Protein AF-A0A0B1TXQ1-F1 (afdb_monomer)

Radius of gyration: 29.49 Å; Cα contacts (8 Å, |Δi|>4): 105; chains: 1; bounding box: 62×33×75 Å

Solvent-accessible surface area (backbone atoms only — not comparable to full-atom values): 8500 Å² total; per-residue (Å²): 140,81,56,66,61,40,42,75,53,69,43,50,69,70,57,51,52,54,26,51,53,45,21,54,77,67,74,45,66,65,85,41,42,62,62,22,49,56,37,51,32,51,24,54,76,67,71,61,45,50,45,96,87,68,43,71,50,91,54,59,33,62,50,53,47,54,40,32,34,73,66,25,49,45,75,82,52,95,87,68,71,52,73,67,59,46,50,52,50,50,52,51,50,51,52,50,48,53,52,51,51,52,51,49,52,52,48,52,53,49,50,55,52,59,76,66,47,49,77,67,55,48,52,57,69,51,60,82,65,89,76,76,66,62,67,63,53,47,52,48,54,52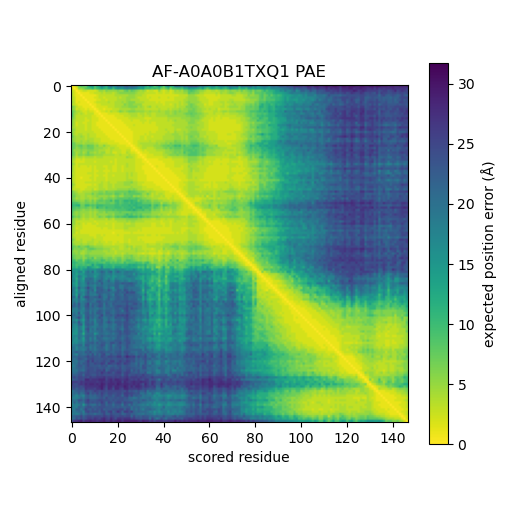,50,66,74,73,109

pLDDT: mean 81.57, std 9.88, range [52.72, 93.0]

Secondary structure (DSSP, 8-state):
---HHHHHTT--HHHHHHHHHHHHHTT---TTHHHHHHHHHHHHHTT--B-TTSSBPS-HHHHHHHHHHHHS--PPPTT---HHHHHHHHHHHHHHHHHHHHHHHHHHHHHHHHHT--HHHHHHHTTT--SS-HHHHHHHHHHHTT-

Foldseek 3Di:
DDLVLLVVLVADPVLVVLLVVLCVVVVADLPCLVVQSVQLSVCRVVQNCADPVRHRDPRSNVVSSVQCSVHSDHDRDDPDQDPVNVVVVVVVVVVVVVVVVVVVVLVVVLVVVVVPDDPVRLVVQCVPVPDDDSSVSSSVSVVVVVD

Structure (mmCIF, N/CA/C/O backbone):
data_AF-A0A0B1TXQ1-F1
#
_entry.id   AF-A0A0B1TXQ1-F1
#
loop_
_atom_site.group_PDB
_atom_site.id
_atom_site.type_symbol
_atom_site.label_atom_id
_atom_site.label_alt_id
_atom_site.label_comp_id
_atom_site.label_asym_id
_atom_site.label_entity_id
_atom_site.label_seq_id
_atom_site.pdbx_PDB_ins_code
_atom_site.Cartn_x
_atom_site.Cartn_y
_atom_site.Cartn_z
_atom_site.occupancy
_atom_site.B_iso_or_equiv
_atom_site.auth_seq_id
_atom_site.auth_comp_id
_atom_site.auth_asym_id
_atom_site.auth_atom_id
_atom_site.pdbx_PDB_model_num
ATOM 1 N N . MET A 1 1 ? -15.486 5.560 1.283 1.00 52.72 1 MET A N 1
ATOM 2 C CA . MET A 1 1 ? -14.734 4.523 2.015 1.00 52.72 1 MET A CA 1
ATOM 3 C C . MET A 1 1 ? -15.762 3.724 2.780 1.00 52.72 1 MET A C 1
ATOM 5 O O . MET A 1 1 ? -16.531 4.322 3.521 1.00 52.72 1 MET A O 1
ATOM 9 N N . THR A 1 2 ? -15.870 2.432 2.504 1.00 72.31 2 THR A N 1
ATOM 10 C CA . THR A 1 2 ? -16.869 1.560 3.129 1.00 72.31 2 THR A CA 1
ATOM 11 C C . THR A 1 2 ? -16.115 0.336 3.617 1.00 72.31 2 THR A C 1
ATOM 13 O O . THR A 1 2 ? -15.307 -0.188 2.857 1.00 72.31 2 THR A O 1
ATOM 16 N N . TRP A 1 3 ? -16.353 -0.083 4.859 1.00 87.19 3 TRP A N 1
ATOM 17 C CA . TRP A 1 3 ? -15.750 -1.275 5.461 1.00 87.19 3 TRP A CA 1
ATOM 18 C C . TRP A 1 3 ? -16.746 -2.445 5.395 1.00 87.19 3 TRP A C 1
ATOM 20 O O . TRP A 1 3 ? -17.522 -2.645 6.334 1.00 87.19 3 TRP A O 1
ATOM 30 N N . PRO A 1 4 ? -16.852 -3.159 4.256 1.00 88.00 4 PRO A N 1
ATOM 31 C CA . PRO A 1 4 ? -17.885 -4.169 4.058 1.00 88.00 4 PRO A CA 1
ATOM 32 C C . PRO A 1 4 ? -17.765 -5.352 5.020 1.00 88.00 4 PRO A C 1
ATOM 34 O O . PRO A 1 4 ? -18.799 -5.883 5.424 1.00 88.00 4 PRO A O 1
ATOM 37 N N . HIS A 1 5 ? -16.562 -5.785 5.405 1.00 88.50 5 HIS A N 1
ATOM 38 C CA . HIS A 1 5 ? -16.410 -6.912 6.328 1.00 88.50 5 HIS A CA 1
ATOM 39 C C . HIS A 1 5 ? -16.802 -6.518 7.753 1.00 88.50 5 HIS A C 1
ATOM 41 O O . HIS A 1 5 ? -17.509 -7.278 8.416 1.00 88.50 5 HIS A O 1
ATOM 47 N N . LEU A 1 6 ? -16.444 -5.309 8.191 1.00 89.00 6 LEU A N 1
ATOM 48 C CA . LEU A 1 6 ? -16.911 -4.753 9.462 1.00 89.00 6 LEU A CA 1
ATOM 49 C C . LEU A 1 6 ? -18.438 -4.597 9.498 1.00 89.00 6 LEU A C 1
ATOM 51 O O . LEU A 1 6 ? -19.072 -5.026 10.461 1.00 89.00 6 LEU A O 1
ATOM 55 N N . VAL A 1 7 ? -19.049 -4.078 8.429 1.00 89.31 7 VAL A N 1
ATOM 56 C CA . VAL A 1 7 ? -20.516 -3.963 8.328 1.00 89.31 7 VAL A CA 1
ATOM 57 C C . VAL A 1 7 ? -21.187 -5.335 8.375 1.00 89.31 7 VAL A C 1
ATOM 59 O O . VAL A 1 7 ? -22.185 -5.512 9.072 1.00 89.31 7 VAL A O 1
ATOM 62 N N . ARG A 1 8 ? -20.621 -6.343 7.699 1.00 87.94 8 ARG A N 1
ATOM 63 C CA . ARG A 1 8 ? -21.112 -7.731 7.767 1.00 87.94 8 ARG A CA 1
ATOM 64 C C . ARG A 1 8 ?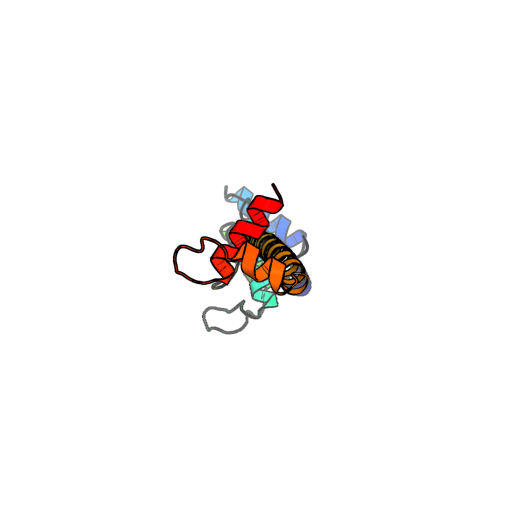 -20.979 -8.339 9.163 1.00 87.94 8 ARG A C 1
ATOM 66 O O . ARG A 1 8 ? -21.775 -9.207 9.504 1.00 87.94 8 ARG A O 1
ATOM 73 N N . ALA A 1 9 ? -20.013 -7.882 9.957 1.00 86.12 9 ALA A N 1
ATOM 74 C CA . ALA A 1 9 ? -19.855 -8.261 11.357 1.00 86.12 9 ALA A CA 1
ATOM 75 C C . ALA A 1 9 ? -20.776 -7.477 12.316 1.00 86.12 9 ALA A C 1
ATOM 77 O O . ALA A 1 9 ? -20.742 -7.733 13.515 1.00 86.12 9 ALA A O 1
ATOM 78 N N . GLY A 1 10 ? -21.596 -6.543 11.817 1.00 87.62 10 GLY A N 1
ATOM 79 C CA . GLY A 1 10 ? -22.528 -5.746 12.622 1.00 87.62 10 GLY A CA 1
ATOM 80 C C . GLY A 1 10 ? -21.999 -4.375 13.051 1.00 87.62 10 GLY A C 1
ATOM 81 O O . GLY A 1 10 ? -22.668 -3.676 13.810 1.00 87.62 10 GLY A O 1
ATOM 82 N N . PHE A 1 11 ? -20.829 -3.958 12.562 1.00 89.00 11 PHE A N 1
ATOM 83 C CA . PHE A 1 11 ? -20.277 -2.638 12.856 1.00 89.00 11 PHE A CA 1
ATOM 84 C C . PHE A 1 11 ? -20.957 -1.563 11.993 1.00 89.00 11 PHE A C 1
ATOM 86 O O . PHE A 1 11 ? -20.928 -1.629 10.763 1.00 89.00 11 PHE A O 1
ATOM 93 N N . GLY A 1 12 ? -21.570 -0.563 12.627 1.00 87.81 12 GLY A N 1
ATOM 94 C CA . GLY A 1 12 ? -22.371 0.462 11.951 1.00 87.81 12 GLY A CA 1
ATOM 95 C C . GLY A 1 12 ? -22.101 1.885 12.440 1.00 87.81 12 GLY A C 1
ATOM 96 O O . GLY A 1 12 ? -21.216 2.118 13.261 1.00 87.81 12 GLY A O 1
ATOM 97 N N . ALA A 1 13 ? -22.894 2.837 11.936 1.00 86.75 13 ALA A N 1
ATOM 98 C CA . ALA A 1 13 ? -22.793 4.253 12.304 1.00 86.75 13 ALA A CA 1
ATOM 99 C C . ALA A 1 13 ? -22.988 4.480 13.812 1.00 86.75 13 ALA A C 1
ATOM 101 O O . ALA A 1 13 ? -22.195 5.187 14.419 1.00 86.75 13 ALA A O 1
ATOM 102 N N . ASP A 1 14 ? -23.951 3.779 14.414 1.00 89.69 14 ASP A N 1
ATOM 103 C CA . ASP A 1 14 ? -24.229 3.824 15.853 1.00 89.69 14 ASP A CA 1
ATOM 104 C C . ASP A 1 14 ? -22.986 3.475 16.696 1.00 89.69 14 ASP A C 1
ATOM 106 O O . ASP A 1 14 ? -22.654 4.175 17.650 1.00 89.69 14 ASP A O 1
ATOM 110 N N . GLN A 1 15 ? -22.207 2.470 16.276 1.00 89.69 15 GLN A N 1
ATOM 111 C CA . GLN A 1 15 ? -20.961 2.112 16.960 1.00 89.69 15 GLN A CA 1
ATOM 112 C C . GLN A 1 15 ? -19.876 3.175 16.799 1.00 89.69 15 GLN A C 1
ATOM 114 O O . GLN A 1 15 ? -19.108 3.413 17.729 1.00 89.69 15 GLN A O 1
ATOM 119 N N . MET A 1 16 ? -19.806 3.844 15.644 1.00 89.38 16 MET A N 1
ATOM 120 C CA . MET A 1 16 ? -18.882 4.964 15.467 1.00 89.38 16 MET A CA 1
ATOM 121 C C . MET A 1 16 ? -19.258 6.159 16.337 1.00 89.38 16 MET A C 1
ATOM 123 O O . MET A 1 16 ? -18.373 6.740 16.960 1.00 89.38 16 MET A O 1
ATOM 127 N N . GLU A 1 17 ? -20.543 6.506 16.410 1.00 90.81 17 GLU A N 1
ATOM 128 C CA . GLU A 1 17 ? -21.026 7.592 17.266 1.00 90.81 17 GLU A CA 1
ATOM 129 C C . GLU A 1 17 ? -20.702 7.309 18.736 1.00 90.81 17 GLU A C 1
ATOM 131 O O . GLU A 1 17 ? -20.102 8.151 19.401 1.00 90.81 17 GLU A O 1
ATOM 136 N N . GLN A 1 18 ? -20.964 6.087 19.211 1.00 92.06 18 GLN A N 1
ATOM 137 C CA . GLN A 1 18 ? -20.609 5.664 20.569 1.00 92.06 18 GLN A CA 1
ATOM 138 C C . GLN A 1 18 ? -19.094 5.699 20.845 1.00 92.06 18 GLN A C 1
ATOM 140 O O . GLN A 1 18 ? -18.672 6.019 21.958 1.00 92.06 18 GLN A O 1
ATOM 145 N N . ILE A 1 19 ? -18.247 5.364 19.865 1.00 92.06 19 ILE A N 1
ATOM 146 C CA . ILE A 1 19 ? -16.785 5.466 20.008 1.00 92.06 19 ILE A CA 1
ATOM 147 C C . ILE A 1 19 ? -16.360 6.929 20.128 1.00 92.06 19 ILE A C 1
ATOM 149 O O . ILE A 1 19 ? -15.545 7.252 20.991 1.00 92.06 19 ILE A O 1
ATOM 153 N N . VAL A 1 20 ? -16.876 7.799 19.258 1.00 90.88 20 VAL A N 1
ATOM 154 C CA . VAL A 1 20 ? -16.528 9.225 19.244 1.00 90.88 20 VAL A CA 1
ATOM 155 C C . VAL A 1 20 ? -16.963 9.892 20.544 1.00 90.88 20 VAL A C 1
ATOM 157 O O . VAL A 1 20 ? -16.143 10.567 21.159 1.00 90.88 20 VAL A O 1
ATOM 160 N N . ASP A 1 21 ? -18.192 9.639 20.996 1.00 93.00 21 ASP A N 1
ATOM 161 C CA . ASP A 1 21 ? -18.720 10.168 22.256 1.00 93.00 21 ASP A CA 1
ATOM 162 C C . ASP A 1 21 ? -17.880 9.711 23.460 1.00 93.00 21 ASP A C 1
ATOM 164 O O . ASP A 1 21 ? -17.428 10.530 24.258 1.00 93.00 21 ASP A O 1
ATOM 168 N N . ASN A 1 22 ? -17.545 8.417 23.538 1.00 92.06 22 ASN A N 1
ATOM 169 C CA . ASN A 1 22 ? -16.666 7.906 24.593 1.00 92.06 22 ASN A CA 1
ATOM 170 C C . ASN A 1 22 ? -15.281 8.565 24.577 1.00 92.06 22 ASN A C 1
ATOM 172 O O . ASN A 1 22 ? -14.718 8.858 25.631 1.00 92.06 22 ASN A O 1
ATOM 176 N N . LEU A 1 23 ? -14.693 8.776 23.399 1.00 90.38 23 LEU A N 1
ATOM 177 C CA . LEU A 1 23 ? -13.374 9.398 23.300 1.00 90.38 23 LEU A CA 1
ATOM 178 C C . LEU A 1 23 ? -13.414 10.878 23.661 1.00 90.38 23 LEU A C 1
ATOM 180 O O . LEU A 1 23 ? -12.498 11.334 24.344 1.00 90.38 23 LEU A O 1
ATOM 184 N N . ASP A 1 24 ? -14.474 11.587 23.280 1.00 91.50 24 ASP A N 1
ATOM 185 C CA . ASP A 1 24 ? -14.705 12.978 23.668 1.00 91.50 24 ASP A CA 1
ATOM 186 C C . ASP A 1 24 ? -14.826 13.112 25.194 1.00 91.50 24 ASP A C 1
ATOM 188 O O . ASP A 1 24 ? -14.072 13.870 25.808 1.00 91.50 24 ASP A O 1
ATOM 192 N N . GLN A 1 25 ? -15.640 12.261 25.835 1.00 90.81 25 GLN A N 1
ATOM 193 C CA . GLN A 1 25 ? -15.759 12.205 27.298 1.00 90.81 25 GLN A CA 1
ATOM 194 C C . GLN A 1 25 ? -14.424 11.897 27.998 1.00 90.81 25 GLN A C 1
ATOM 196 O O . GLN A 1 25 ? -14.158 12.380 29.100 1.00 90.81 25 GLN A O 1
ATOM 201 N N . LEU A 1 26 ? -13.566 11.090 27.367 1.00 88.56 26 LEU A N 1
ATOM 202 C CA . LEU A 1 26 ? -12.234 10.751 27.871 1.00 88.56 26 LEU A CA 1
ATOM 203 C C . LEU A 1 26 ? -11.163 11.802 27.523 1.00 88.56 26 LEU A C 1
ATOM 205 O O . LEU A 1 26 ? -10.006 11.626 27.919 1.00 88.56 26 LEU A O 1
ATOM 209 N N . GLY A 1 27 ? -11.510 12.857 26.777 1.00 87.50 27 GLY A N 1
ATOM 210 C CA . GLY A 1 27 ? -10.577 13.876 26.290 1.00 87.50 27 GLY A CA 1
ATOM 211 C C . GLY A 1 27 ? -9.513 13.314 25.344 1.00 87.50 27 GLY A C 1
ATOM 212 O O . GLY A 1 27 ? -8.363 13.759 25.360 1.00 87.50 27 GLY A O 1
ATOM 213 N N . LYS A 1 28 ? -9.857 12.276 24.574 1.00 86.56 28 LYS A N 1
ATOM 214 C CA . LYS A 1 28 ? -8.935 11.552 23.696 1.00 86.56 28 LYS A CA 1
ATOM 215 C C . LYS A 1 28 ? -9.114 11.938 22.228 1.00 86.56 28 LYS A C 1
ATOM 217 O O . LYS A 1 28 ? -10.230 12.183 21.783 1.00 86.56 28 LYS A O 1
ATOM 222 N N . PRO A 1 29 ? -8.018 11.928 21.452 1.00 84.25 29 PRO A N 1
ATOM 223 C CA . PRO A 1 29 ? -8.075 12.184 20.021 1.00 84.25 29 PRO A CA 1
ATOM 224 C C . PRO A 1 29 ? -8.885 11.126 19.261 1.00 84.25 29 PRO A C 1
ATOM 226 O O . PRO A 1 29 ? -8.769 9.926 19.522 1.00 84.25 29 PRO A O 1
ATOM 229 N N . THR A 1 30 ? -9.639 11.583 18.261 1.00 87.06 30 THR A N 1
ATOM 230 C CA . THR A 1 30 ? -10.447 10.757 17.349 1.00 87.06 30 THR A CA 1
ATOM 231 C C . THR A 1 30 ? -9.830 10.624 15.950 1.00 87.06 30 THR A C 1
ATOM 233 O O . THR A 1 30 ? -10.339 9.869 15.122 1.00 87.06 30 THR A O 1
ATOM 236 N N . ASP A 1 31 ? -8.693 11.282 15.679 1.00 83.62 31 ASP A N 1
ATOM 237 C CA . ASP A 1 31 ? -8.048 11.314 14.353 1.00 83.62 31 ASP A CA 1
ATOM 238 C C . ASP A 1 31 ? -7.625 9.936 13.826 1.00 83.62 31 ASP A C 1
ATOM 240 O O . ASP A 1 31 ? -7.549 9.727 12.616 1.00 83.62 31 ASP A O 1
ATOM 244 N N . ARG A 1 32 ? -7.397 8.966 14.717 1.00 81.38 32 ARG A N 1
ATOM 245 C CA . ARG A 1 32 ? -6.924 7.622 14.345 1.00 81.38 32 ARG A CA 1
ATOM 246 C C . ARG A 1 32 ? -8.026 6.579 14.225 1.00 81.38 32 ARG A C 1
ATOM 248 O O . ARG A 1 32 ? -7.712 5.430 13.916 1.00 81.38 32 ARG A O 1
ATOM 255 N N . ILE A 1 33 ? -9.291 6.948 14.445 1.00 86.81 33 ILE A N 1
ATOM 256 C CA . ILE A 1 33 ? -10.417 6.005 14.369 1.00 86.81 33 ILE A CA 1
ATOM 257 C C . ILE A 1 33 ? -10.504 5.409 12.965 1.00 86.81 33 ILE A C 1
ATOM 259 O O . ILE A 1 33 ? -10.530 4.191 12.827 1.00 86.81 33 ILE A O 1
ATOM 263 N N . VAL A 1 34 ? -10.472 6.256 11.932 1.00 86.31 34 VAL A N 1
ATOM 264 C CA . VAL A 1 34 ? -10.584 5.831 10.527 1.00 86.31 34 VAL A CA 1
ATOM 265 C C . VAL A 1 34 ? -9.462 4.859 10.161 1.00 86.31 34 VAL A C 1
ATOM 267 O O . VAL A 1 34 ? -9.739 3.742 9.737 1.00 86.31 34 VAL A O 1
ATOM 270 N N . ALA A 1 35 ? -8.207 5.225 10.446 1.00 84.19 35 ALA A N 1
ATOM 271 C CA . ALA A 1 35 ? -7.058 4.349 10.211 1.00 84.19 35 ALA A CA 1
ATOM 272 C C . ALA A 1 35 ? -7.168 3.027 10.992 1.00 84.19 35 ALA A C 1
ATOM 274 O O . ALA A 1 35 ? -6.757 1.969 10.518 1.00 84.19 35 ALA A O 1
ATOM 275 N N . GLY A 1 36 ? -7.739 3.072 12.197 1.00 87.44 36 GLY A N 1
ATOM 276 C CA . GLY A 1 36 ? -7.979 1.879 12.990 1.00 87.44 36 GLY A CA 1
ATOM 277 C C . GLY A 1 36 ? -9.062 0.960 12.424 1.00 87.44 36 GLY A C 1
ATOM 278 O O . GLY A 1 36 ? -8.938 -0.259 12.533 1.00 87.44 36 GLY A O 1
ATOM 279 N N . LEU A 1 37 ? -10.085 1.521 11.782 1.00 88.94 37 LEU A N 1
ATOM 280 C CA . LEU A 1 37 ? -11.108 0.756 11.073 1.00 88.94 37 LEU A CA 1
ATOM 281 C C . LEU A 1 37 ? -10.548 0.135 9.790 1.00 88.94 37 LEU A C 1
ATOM 283 O O . LEU A 1 37 ? -10.824 -1.032 9.529 1.00 88.94 37 LEU A O 1
ATOM 287 N N . ASP A 1 38 ? -9.674 0.836 9.063 1.00 87.50 38 ASP A N 1
ATOM 288 C CA . ASP A 1 38 ? -8.975 0.258 7.905 1.00 87.50 38 ASP A CA 1
ATOM 289 C C . ASP A 1 38 ? -8.093 -0.939 8.302 1.00 87.50 38 ASP A C 1
ATOM 291 O O . ASP A 1 38 ? -8.082 -1.977 7.637 1.00 87.50 38 ASP A O 1
ATOM 295 N N . HIS A 1 39 ? -7.392 -0.835 9.435 1.00 88.50 39 HIS A N 1
ATOM 296 C CA . HIS A 1 39 ? -6.617 -1.942 10.000 1.00 88.50 39 HIS A CA 1
ATOM 297 C C . HIS A 1 39 ? -7.490 -3.161 10.325 1.00 88.50 39 HIS A C 1
ATOM 299 O O . HIS A 1 39 ? -7.115 -4.296 10.017 1.00 88.50 39 HIS A O 1
ATOM 305 N N . ALA A 1 40 ? -8.635 -2.926 10.966 1.00 88.44 40 ALA A N 1
ATOM 306 C CA . ALA A 1 40 ? -9.561 -3.975 11.366 1.00 88.44 40 ALA A CA 1
ATOM 307 C C . ALA A 1 40 ? -10.241 -4.644 10.161 1.00 88.44 40 ALA A C 1
ATOM 309 O O . ALA A 1 40 ? -10.367 -5.868 10.134 1.00 88.44 40 ALA A O 1
ATOM 310 N N . GLU A 1 41 ? -10.624 -3.861 9.151 1.00 90.25 41 GLU A N 1
ATOM 311 C CA . GLU A 1 41 ? -11.181 -4.359 7.891 1.00 90.25 41 GLU A CA 1
ATOM 312 C C . GLU A 1 41 ? -10.195 -5.293 7.188 1.00 90.25 41 GLU A C 1
ATOM 314 O O . GLU A 1 41 ? -10.561 -6.399 6.795 1.00 90.25 41 GLU A O 1
ATOM 319 N N . TRP A 1 42 ? -8.922 -4.902 7.100 1.00 88.06 42 TRP A N 1
ATOM 320 C CA . TRP A 1 42 ? -7.898 -5.752 6.498 1.00 88.06 42 TRP A CA 1
ATOM 321 C C . TRP A 1 42 ? -7.650 -7.034 7.299 1.00 88.06 42 TRP A C 1
ATOM 323 O O . TRP A 1 42 ? -7.488 -8.105 6.710 1.00 88.06 42 TRP A O 1
ATOM 333 N N . GLU A 1 43 ? -7.631 -6.961 8.637 1.00 88.31 43 GLU A N 1
ATOM 334 C CA . GLU A 1 43 ? -7.531 -8.159 9.479 1.00 88.31 43 GLU A CA 1
ATOM 335 C C . GLU A 1 43 ? -8.718 -9.104 9.252 1.00 88.31 43 GLU A C 1
ATOM 337 O O . GLU A 1 43 ? -8.516 -10.319 9.247 1.00 88.31 43 GLU A O 1
ATOM 342 N N . LEU A 1 44 ? -9.926 -8.580 9.034 1.00 88.31 44 LEU A N 1
ATOM 343 C CA . LEU A 1 44 ? -11.108 -9.392 8.742 1.00 88.31 44 LEU A CA 1
ATOM 344 C C . LEU A 1 44 ? -11.070 -10.013 7.351 1.00 88.31 44 LEU A C 1
ATOM 346 O O . LEU A 1 44 ? -11.283 -11.217 7.226 1.00 88.31 44 LEU A O 1
ATOM 350 N N . GLU A 1 45 ? -10.741 -9.225 6.332 1.00 88.31 45 GLU A N 1
ATOM 351 C CA . GLU A 1 45 ? -10.609 -9.695 4.951 1.00 88.31 45 GLU A CA 1
ATOM 352 C C . GLU A 1 45 ? -9.571 -10.824 4.836 1.00 88.31 45 GLU A C 1
ATOM 354 O O . GLU A 1 45 ? -9.770 -11.802 4.118 1.00 88.31 45 GLU A O 1
ATOM 359 N N . ASN A 1 46 ? -8.476 -10.726 5.593 1.00 85.25 46 ASN A N 1
ATOM 360 C CA . ASN A 1 46 ? -7.378 -11.691 5.553 1.00 85.25 46 ASN A CA 1
ATOM 361 C C . ASN A 1 46 ? -7.512 -12.822 6.588 1.00 85.25 46 ASN A C 1
ATOM 363 O O . ASN A 1 46 ? -6.607 -13.654 6.689 1.00 85.25 46 ASN A O 1
ATOM 367 N N . GLY A 1 47 ? -8.581 -12.847 7.395 1.00 83.75 47 GLY A N 1
ATOM 368 C CA . GLY A 1 47 ? -8.755 -13.827 8.476 1.00 83.75 47 GLY A CA 1
ATOM 369 C C . GLY A 1 47 ? -7.660 -13.761 9.552 1.00 83.75 47 GLY A C 1
ATOM 370 O O . GLY A 1 47 ? -7.343 -14.760 10.195 1.00 83.75 47 GLY A O 1
ATOM 371 N N . LYS A 1 48 ? -7.042 -12.589 9.722 1.00 83.88 48 LYS A N 1
ATOM 372 C CA . LYS A 1 48 ? -5.940 -12.316 10.658 1.00 83.88 48 LYS A CA 1
ATOM 373 C C . LYS A 1 48 ? -6.384 -11.610 11.934 1.00 83.88 48 LYS A C 1
ATOM 375 O O . LYS A 1 48 ? -5.540 -11.340 12.789 1.00 83.88 48 LYS A O 1
ATOM 380 N N . MET A 1 49 ? -7.680 -11.344 12.095 1.00 85.00 49 MET A N 1
ATOM 381 C CA . MET A 1 49 ? -8.240 -10.880 13.362 1.00 85.00 49 MET A CA 1
ATOM 382 C C . MET A 1 49 ? -8.247 -12.035 14.371 1.00 85.00 49 MET A C 1
ATOM 384 O O . MET A 1 49 ? -9.237 -12.747 14.534 1.00 85.00 49 MET A O 1
ATOM 388 N N . LEU A 1 50 ? -7.092 -12.243 15.003 1.00 84.25 50 LEU A N 1
ATOM 389 C CA . LEU A 1 50 ? -6.855 -13.316 15.959 1.00 84.25 50 LEU A CA 1
ATOM 390 C C . LEU A 1 50 ? -6.812 -12.777 17.391 1.00 84.25 50 LEU A C 1
ATOM 392 O O . LEU A 1 50 ? -6.241 -11.709 17.659 1.00 84.25 50 LEU A O 1
ATOM 396 N N . ASP A 1 51 ? -7.391 -13.548 18.304 1.00 82.94 51 ASP A N 1
ATOM 397 C CA . ASP A 1 51 ? -7.345 -13.314 19.738 1.00 82.94 51 ASP A CA 1
ATOM 398 C C . ASP A 1 51 ? -5.953 -13.630 20.328 1.00 82.94 51 ASP A C 1
ATOM 400 O O . ASP A 1 51 ? -4.983 -13.928 19.624 1.00 82.94 51 ASP A O 1
ATOM 404 N N . LYS A 1 52 ? -5.825 -13.559 21.659 1.00 74.94 52 LYS A N 1
ATOM 405 C CA . LYS A 1 52 ? -4.561 -13.878 22.346 1.00 74.94 52 LYS A CA 1
ATOM 406 C C . LYS A 1 52 ? -4.157 -15.355 22.240 1.00 74.94 52 LYS A C 1
ATOM 408 O O . LYS A 1 52 ? -2.979 -15.649 22.423 1.00 74.94 52 LYS A O 1
ATOM 413 N N . ALA A 1 53 ? -5.101 -16.256 21.984 1.00 78.56 53 ALA A N 1
ATOM 414 C CA . ALA A 1 53 ? -4.865 -17.682 21.792 1.00 78.56 53 ALA A CA 1
ATOM 415 C C . ALA A 1 53 ? -4.553 -18.033 20.324 1.00 78.56 53 ALA A C 1
ATOM 417 O O . ALA A 1 53 ? -4.264 -19.189 20.020 1.00 78.56 53 ALA A O 1
ATOM 418 N N . GLY A 1 54 ? -4.576 -17.048 19.417 1.00 79.00 54 GLY A N 1
ATOM 419 C CA . GLY A 1 54 ? -4.381 -17.261 17.986 1.00 79.00 54 GLY A CA 1
ATOM 420 C C . GLY A 1 54 ? -5.620 -17.815 17.280 1.00 79.00 54 GLY A C 1
ATOM 421 O O . GLY A 1 54 ? -5.508 -18.279 16.148 1.00 79.00 54 GLY A O 1
ATOM 422 N N . GLN A 1 55 ? -6.785 -17.784 17.929 1.00 82.38 55 GLN A N 1
ATOM 423 C CA . GLN A 1 55 ? -8.058 -18.185 17.342 1.00 82.38 55 GLN A CA 1
ATOM 424 C C . GLN A 1 55 ? -8.743 -16.981 16.684 1.00 82.38 55 GLN A C 1
ATOM 426 O O . GLN A 1 55 ? -8.550 -15.850 17.136 1.00 82.38 55 GLN A O 1
ATOM 431 N N . PRO A 1 56 ? -9.536 -17.187 15.617 1.00 83.50 56 PRO A N 1
ATOM 432 C CA . PRO A 1 56 ? -10.331 -16.114 15.035 1.00 83.50 56 PRO A CA 1
ATOM 433 C C . PRO A 1 56 ? -11.249 -15.514 16.099 1.00 83.50 56 PRO A C 1
ATOM 435 O O . PRO A 1 56 ? -11.912 -16.237 16.845 1.00 83.50 56 PRO A O 1
ATOM 438 N N . VAL A 1 57 ? -11.267 -14.186 16.174 1.00 86.62 57 VAL A N 1
ATOM 439 C CA . VAL A 1 57 ? -12.121 -13.466 17.118 1.00 86.62 57 VAL A CA 1
ATOM 440 C C . VAL A 1 57 ? -13.585 -13.818 16.846 1.00 86.62 57 VAL A C 1
ATOM 442 O O . VAL A 1 57 ? -14.070 -13.656 15.729 1.00 86.62 57 VAL A O 1
ATOM 445 N N . ALA A 1 58 ? -14.284 -14.291 17.882 1.00 83.31 58 ALA A N 1
ATOM 446 C CA . ALA A 1 58 ? -15.677 -14.722 17.778 1.00 83.31 58 ALA A CA 1
ATOM 447 C C . ALA A 1 58 ? -16.638 -13.571 17.437 1.00 83.31 58 ALA A C 1
ATOM 449 O O . ALA A 1 58 ? -17.582 -13.775 16.681 1.00 83.31 58 ALA A O 1
ATOM 450 N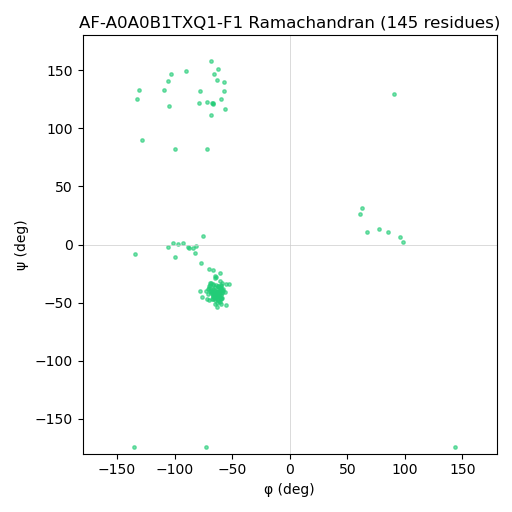 N . ASP A 1 59 ? -16.375 -12.372 17.969 1.00 88.44 59 ASP A N 1
ATOM 451 C CA . ASP A 1 59 ? -17.167 -11.168 17.706 1.00 88.44 59 ASP A CA 1
ATOM 452 C C . ASP A 1 59 ? -16.267 -9.995 17.270 1.00 88.44 59 ASP A C 1
ATOM 454 O O . ASP A 1 59 ? -15.751 -9.241 18.106 1.00 88.44 59 ASP A O 1
ATOM 458 N N . PRO A 1 60 ? -16.015 -9.852 15.956 1.00 87.56 60 PRO A N 1
ATOM 459 C CA . PRO A 1 60 ? -15.168 -8.789 15.425 1.00 87.56 60 PRO A CA 1
ATOM 460 C C . PRO A 1 60 ? -15.670 -7.381 15.740 1.00 87.56 60 PRO A C 1
ATOM 462 O O . PRO A 1 60 ? -14.867 -6.485 15.995 1.00 87.56 60 PRO A O 1
ATOM 465 N N . CYS A 1 61 ? -16.991 -7.179 15.750 1.00 89.62 61 CYS A N 1
ATOM 466 C CA . CYS A 1 61 ? -17.595 -5.877 16.014 1.00 89.62 61 CYS A CA 1
ATOM 467 C C . CYS A 1 61 ? -17.265 -5.396 17.427 1.00 89.62 61 CYS A C 1
ATOM 469 O O . CYS A 1 61 ? -16.687 -4.319 17.594 1.00 89.62 61 CYS A O 1
ATOM 471 N N . SER A 1 62 ? -17.551 -6.216 18.441 1.00 89.75 62 SER A N 1
ATOM 472 C CA . SER A 1 62 ? -17.258 -5.884 19.837 1.00 89.75 62 SER A CA 1
ATOM 473 C C . SER A 1 62 ? -15.762 -5.713 20.069 1.00 89.75 62 SER A C 1
ATOM 475 O O . SER A 1 62 ? -15.349 -4.843 20.837 1.00 89.75 62 SER A O 1
ATOM 477 N N . TRP A 1 63 ? -14.927 -6.501 19.389 1.00 88.75 63 TRP A N 1
ATOM 478 C CA . TRP A 1 63 ? -13.474 -6.395 19.495 1.00 88.75 63 TRP A CA 1
ATOM 479 C C . TRP A 1 63 ? -12.946 -5.041 19.009 1.00 88.75 63 TRP A C 1
ATOM 481 O O . TRP A 1 63 ? -12.202 -4.365 19.727 1.00 88.75 63 TRP A O 1
ATOM 491 N N . VAL A 1 64 ? -13.368 -4.622 17.815 1.00 90.25 64 VAL A N 1
ATOM 492 C CA . VAL A 1 64 ? -12.977 -3.343 17.208 1.00 90.25 64 VAL A CA 1
ATOM 493 C C . VAL A 1 64 ? -13.537 -2.171 18.006 1.00 90.25 64 VAL A C 1
ATOM 495 O O . VAL A 1 64 ? -12.786 -1.252 18.341 1.00 90.25 64 VAL A O 1
ATOM 498 N N . PHE A 1 65 ? -14.813 -2.245 18.395 1.00 91.06 65 PHE A N 1
ATOM 499 C CA . PHE A 1 65 ? -15.451 -1.258 19.260 1.00 91.06 65 PHE A CA 1
ATOM 500 C C . PHE A 1 65 ? -14.681 -1.070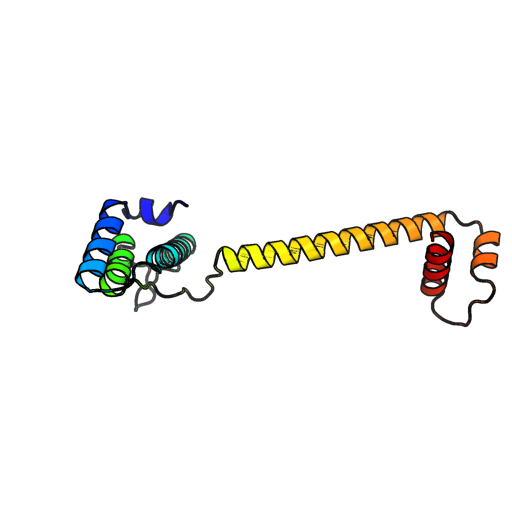 20.568 1.00 91.06 65 PHE A C 1
ATOM 502 O O . PHE A 1 65 ? -14.280 0.043 20.894 1.00 91.06 65 PHE A O 1
ATOM 509 N N . THR A 1 66 ? -14.384 -2.157 21.286 1.00 89.38 66 THR A N 1
ATOM 510 C CA . THR A 1 66 ? -13.675 -2.092 22.574 1.00 89.38 66 THR A CA 1
ATOM 511 C C . THR A 1 66 ? -12.283 -1.474 22.431 1.00 89.38 66 THR A C 1
ATOM 513 O O . THR A 1 66 ? -11.852 -0.692 23.282 1.00 89.38 66 THR A O 1
ATOM 516 N N . ALA A 1 67 ? -11.560 -1.813 21.360 1.00 88.56 67 ALA A N 1
ATOM 517 C CA . ALA A 1 67 ? -10.231 -1.267 21.106 1.00 88.56 67 ALA A CA 1
ATOM 518 C C . ALA A 1 67 ? -10.275 0.249 20.844 1.00 88.56 67 ALA A C 1
ATOM 520 O O . ALA A 1 67 ? -9.492 1.007 21.425 1.00 88.56 67 ALA A O 1
ATOM 521 N N . LEU A 1 68 ? -11.215 0.694 20.009 1.00 90.06 68 LEU A N 1
ATOM 522 C CA . LEU A 1 68 ? -11.349 2.095 19.623 1.00 90.06 68 LEU A CA 1
ATOM 523 C C . LEU A 1 68 ? -11.983 2.948 20.724 1.00 90.06 68 LEU A C 1
ATOM 525 O O . LEU A 1 68 ? -11.421 3.986 21.052 1.00 90.06 68 LEU A O 1
ATOM 529 N N . ALA A 1 69 ? -13.060 2.503 21.370 1.00 88.50 69 ALA A N 1
ATOM 530 C CA . ALA A 1 69 ? -13.723 3.248 22.444 1.00 88.50 69 ALA A CA 1
ATOM 531 C C . ALA A 1 69 ? -12.790 3.511 23.638 1.00 88.50 69 ALA A C 1
ATOM 533 O O . ALA A 1 69 ? -12.878 4.541 24.301 1.00 88.50 69 ALA A O 1
ATOM 534 N N . ARG A 1 70 ? -11.842 2.601 23.912 1.00 84.88 70 ARG A N 1
ATOM 535 C CA . ARG A 1 70 ? -10.931 2.750 25.054 1.00 84.88 70 ARG A CA 1
ATOM 536 C C . ARG A 1 70 ? -9.797 3.739 24.801 1.00 84.88 70 ARG A C 1
ATOM 538 O O . ARG A 1 70 ? -9.375 4.432 25.731 1.00 84.88 70 ARG A O 1
ATOM 545 N N . THR A 1 71 ? -9.211 3.745 23.605 1.00 80.81 71 THR A N 1
ATOM 546 C CA . THR A 1 71 ? -7.959 4.484 23.339 1.00 80.81 71 THR A CA 1
ATOM 547 C C . THR A 1 71 ? -7.944 5.309 22.060 1.00 80.81 71 THR A C 1
ATOM 549 O O . THR A 1 71 ? -6.977 6.033 21.855 1.00 80.81 71 THR A O 1
ATOM 552 N N . GLY A 1 72 ? -8.954 5.193 21.201 1.00 82.25 72 GLY A N 1
ATOM 553 C CA . GLY A 1 72 ? -8.991 5.832 19.882 1.00 82.25 72 GLY A CA 1
ATOM 554 C C . GLY A 1 72 ? -7.948 5.270 18.920 1.00 82.25 72 GLY A C 1
ATOM 555 O O . GLY A 1 72 ? -7.700 5.833 17.863 1.00 82.25 72 GLY A O 1
ATOM 556 N N . TYR A 1 73 ? -7.311 4.160 19.292 1.00 81.75 73 TYR A N 1
ATOM 557 C CA . TYR A 1 73 ? -6.195 3.567 18.576 1.00 81.75 73 TYR A CA 1
ATOM 558 C C . TYR A 1 73 ? -6.419 2.073 18.422 1.00 81.75 73 TYR A C 1
ATOM 560 O O . TYR A 1 73 ? -6.583 1.354 19.409 1.00 81.75 73 TYR A O 1
ATOM 568 N N . TYR A 1 74 ? -6.358 1.618 17.177 1.00 84.12 74 TYR A N 1
ATOM 569 C CA . TYR A 1 74 ? -6.352 0.210 16.829 1.00 84.12 74 TYR A CA 1
ATOM 570 C C . TYR A 1 74 ? -4.958 -0.171 16.326 1.00 84.12 74 TYR A C 1
ATOM 572 O O . TYR A 1 74 ? -4.350 0.541 15.520 1.00 84.12 74 TYR A O 1
ATOM 580 N N . ARG A 1 75 ? -4.426 -1.291 16.824 1.00 80.00 75 ARG A N 1
ATOM 581 C CA . ARG A 1 75 ? -3.057 -1.732 16.521 1.00 80.00 75 ARG A CA 1
ATOM 582 C C . ARG A 1 75 ? -2.854 -1.896 15.009 1.00 80.00 75 ARG A C 1
ATOM 584 O O . ARG A 1 75 ? -3.720 -2.443 14.335 1.00 80.00 75 ARG A O 1
ATOM 591 N N . ARG A 1 76 ? -1.691 -1.490 14.484 1.00 79.25 76 ARG A N 1
ATOM 592 C CA . ARG A 1 76 ? -1.314 -1.806 13.096 1.00 79.25 76 ARG A CA 1
ATOM 593 C C . ARG A 1 76 ? -1.090 -3.323 12.966 1.00 79.25 76 ARG A C 1
ATOM 595 O O . ARG A 1 76 ? -0.225 -3.851 13.674 1.00 79.25 76 ARG A O 1
ATOM 602 N N . PRO A 1 77 ? -1.828 -4.032 12.095 1.00 77.44 77 PRO A N 1
ATOM 603 C CA . PRO A 1 77 ? -1.657 -5.465 11.900 1.00 77.44 77 PRO A CA 1
ATOM 604 C C . PRO A 1 77 ? -0.285 -5.775 11.300 1.00 77.44 77 PRO A C 1
ATOM 606 O O . PRO A 1 77 ? 0.249 -5.021 10.481 1.00 77.44 77 PRO A O 1
ATOM 609 N N . LYS A 1 78 ? 0.301 -6.917 11.673 1.00 66.12 78 LYS A N 1
ATOM 610 C CA . LYS A 1 78 ? 1.590 -7.348 11.118 1.00 66.12 78 LYS A CA 1
ATOM 611 C C . LYS A 1 78 ? 1.413 -7.717 9.639 1.00 66.12 78 LYS A C 1
ATOM 613 O O . LYS A 1 78 ? 0.780 -8.721 9.318 1.00 66.12 78 LYS A O 1
ATOM 618 N N . GLY A 1 79 ? 1.995 -6.911 8.752 1.00 67.88 79 GLY A N 1
ATOM 619 C CA . GLY A 1 79 ? 1.866 -7.056 7.297 1.00 67.88 79 GLY A CA 1
ATOM 620 C C . GLY A 1 79 ? 0.828 -6.134 6.651 1.00 67.88 79 GLY A C 1
ATOM 621 O O . GLY A 1 79 ? 0.655 -6.210 5.441 1.00 67.88 79 GLY A O 1
ATOM 622 N N . TYR A 1 80 ? 0.178 -5.259 7.425 1.00 66.00 80 TYR A N 1
ATOM 623 C CA . TYR A 1 80 ? -0.699 -4.228 6.878 1.00 66.00 80 TYR A CA 1
ATOM 624 C C . TYR A 1 80 ? 0.107 -3.129 6.172 1.00 66.00 80 TYR A C 1
ATOM 626 O O . TYR A 1 80 ? 0.966 -2.472 6.779 1.00 66.00 80 TYR A O 1
ATOM 634 N N . VAL A 1 81 ? -0.203 -2.928 4.894 1.00 61.78 81 VAL A N 1
ATOM 635 C CA . VAL A 1 81 ? 0.285 -1.831 4.055 1.00 61.78 81 VAL A CA 1
ATOM 636 C C . VAL A 1 81 ? -0.872 -0.847 3.918 1.00 61.78 81 VAL A C 1
ATOM 638 O O . VAL A 1 81 ? -1.932 -1.226 3.431 1.00 61.78 81 VAL A O 1
ATOM 641 N N . SER A 1 82 ? -0.693 0.391 4.380 1.00 62.59 82 SER A N 1
ATOM 642 C CA . SER A 1 82 ? -1.740 1.411 4.276 1.00 62.59 82 SER A CA 1
ATOM 643 C C . SER A 1 82 ? -2.080 1.704 2.809 1.00 62.59 82 SER A C 1
ATOM 645 O O . SER A 1 82 ? -1.180 1.636 1.972 1.00 62.59 82 SER A O 1
ATOM 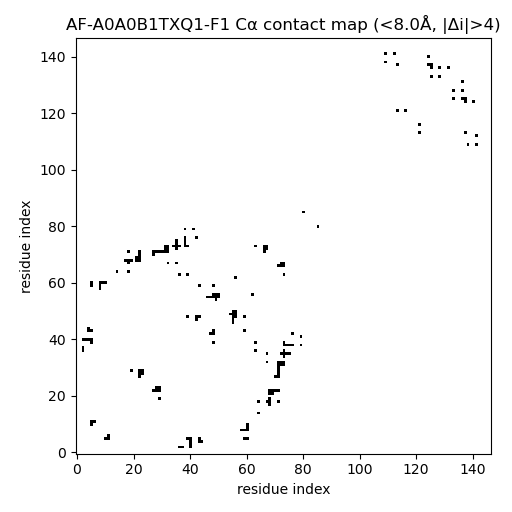647 N N . PRO A 1 83 ? -3.319 2.114 2.484 1.00 58.97 83 PRO A N 1
ATOM 648 C CA . PRO A 1 83 ? -3.700 2.537 1.136 1.00 58.97 83 PRO A CA 1
ATOM 649 C C . PRO A 1 83 ? -2.776 3.613 0.555 1.00 58.97 83 PRO A C 1
ATOM 651 O O . PRO A 1 83 ? -2.478 3.587 -0.630 1.00 58.97 83 PRO A O 1
ATOM 654 N N . GLU A 1 84 ? -2.258 4.516 1.390 1.00 57.00 84 GLU A N 1
ATOM 655 C CA . GLU A 1 84 ? -1.266 5.523 0.991 1.00 57.00 84 GLU A CA 1
ATOM 656 C C . GLU A 1 84 ? 0.105 4.908 0.6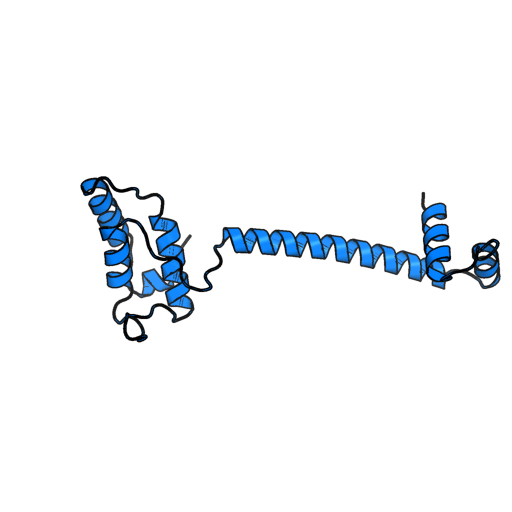63 1.00 57.00 84 GLU A C 1
ATOM 658 O O . GLU A 1 84 ? 0.736 5.286 -0.321 1.00 57.00 84 GLU A O 1
ATOM 663 N N . GLU A 1 85 ? 0.557 3.919 1.443 1.00 59.00 85 GLU A N 1
ATOM 664 C CA . GLU A 1 85 ? 1.778 3.157 1.142 1.00 59.00 85 GLU A CA 1
ATOM 665 C C . GLU A 1 85 ? 1.603 2.306 -0.127 1.00 59.00 85 GLU A C 1
ATOM 667 O O . GLU A 1 85 ? 2.557 2.130 -0.883 1.00 59.00 85 GLU A O 1
ATOM 672 N N . GLN A 1 86 ? 0.399 1.790 -0.377 1.00 59.44 86 GLN A N 1
ATOM 673 C CA . GLN A 1 86 ? 0.068 1.058 -1.594 1.00 59.44 86 GLN A CA 1
ATOM 674 C C . GLN A 1 86 ? 0.030 2.004 -2.799 1.00 59.44 86 GLN A C 1
ATOM 676 O O . GLN A 1 86 ? 0.721 1.749 -3.775 1.00 59.44 86 GLN A O 1
ATOM 681 N N . ALA A 1 87 ? -0.639 3.153 -2.692 1.00 55.44 87 ALA A N 1
ATOM 682 C CA . ALA A 1 87 ? -0.671 4.177 -3.734 1.00 55.44 87 ALA A CA 1
ATOM 683 C C . ALA A 1 87 ? 0.727 4.719 -4.066 1.00 55.44 87 ALA A C 1
ATOM 685 O O . ALA A 1 87 ? 1.036 4.944 -5.232 1.00 55.44 87 ALA A O 1
ATOM 686 N N . ALA A 1 88 ? 1.604 4.880 -3.070 1.00 56.31 88 ALA A N 1
ATOM 687 C CA . ALA A 1 88 ? 2.996 5.255 -3.306 1.00 56.31 88 ALA A CA 1
ATOM 688 C C . ALA A 1 88 ? 3.771 4.162 -4.065 1.00 56.31 88 ALA A C 1
ATOM 690 O O . ALA A 1 88 ? 4.563 4.473 -4.956 1.00 56.31 88 ALA A O 1
ATOM 691 N N . LYS A 1 89 ? 3.535 2.883 -3.748 1.00 56.31 89 LYS A N 1
ATOM 692 C CA . LYS A 1 89 ? 4.139 1.753 -4.472 1.00 56.31 89 LYS A CA 1
ATOM 693 C C . LYS 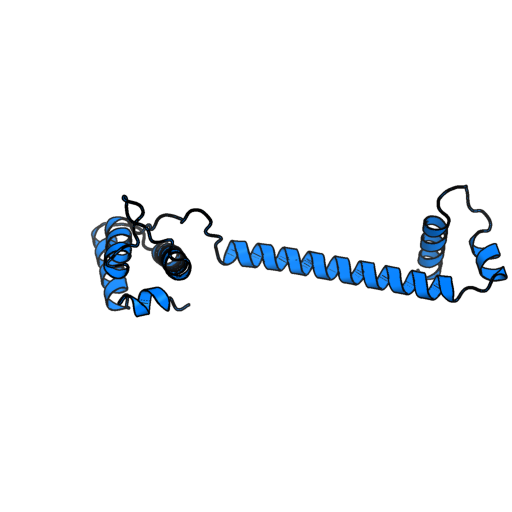A 1 89 ? 3.600 1.619 -5.890 1.00 56.31 89 LYS A C 1
ATOM 695 O O . LYS A 1 89 ? 4.391 1.374 -6.795 1.00 56.31 89 LYS A O 1
ATOM 700 N N . ASP A 1 90 ? 2.299 1.792 -6.087 1.00 57.06 90 ASP A N 1
ATOM 701 C CA . ASP A 1 90 ? 1.673 1.795 -7.407 1.00 57.06 90 ASP A CA 1
ATOM 702 C C . ASP A 1 90 ? 2.184 2.974 -8.242 1.00 57.06 90 ASP A C 1
ATOM 704 O O . ASP A 1 90 ? 2.624 2.762 -9.366 1.00 57.06 90 ASP A O 1
ATOM 708 N N . ALA A 1 91 ? 2.292 4.178 -7.672 1.00 56.78 91 ALA A N 1
ATOM 709 C CA . ALA A 1 91 ? 2.892 5.325 -8.354 1.00 56.78 91 ALA A CA 1
ATOM 710 C C . ALA A 1 91 ? 4.364 5.076 -8.737 1.00 56.78 91 ALA A C 1
ATOM 712 O O . ALA A 1 91 ? 4.799 5.446 -9.830 1.00 56.78 91 ALA A O 1
ATOM 713 N N . GLU A 1 92 ? 5.146 4.418 -7.873 1.00 62.34 92 GLU A N 1
ATOM 714 C CA . GLU A 1 92 ? 6.516 4.016 -8.205 1.00 62.34 92 GLU A CA 1
ATOM 715 C C . GLU A 1 92 ? 6.545 2.947 -9.312 1.00 62.34 92 GLU A C 1
ATOM 717 O O . GLU A 1 92 ? 7.388 3.006 -10.212 1.00 62.34 92 GLU A O 1
ATOM 722 N N . ALA A 1 93 ? 5.630 1.978 -9.274 1.00 61.62 93 ALA A N 1
ATOM 723 C CA . ALA A 1 93 ? 5.513 0.932 -10.282 1.00 61.62 93 ALA A CA 1
ATOM 724 C C . ALA A 1 93 ? 5.091 1.502 -11.643 1.00 61.62 93 ALA A C 1
ATOM 726 O O . ALA A 1 93 ? 5.692 1.151 -12.659 1.00 61.62 93 ALA A O 1
ATOM 727 N N . GLU A 1 94 ? 4.138 2.432 -11.671 1.00 56.34 94 GLU A N 1
ATOM 728 C CA . GLU A 1 94 ? 3.731 3.161 -12.871 1.00 56.34 94 GLU A CA 1
ATOM 729 C C . GLU A 1 94 ? 4.881 4.010 -13.419 1.00 56.34 94 GLU A C 1
ATOM 731 O O . GLU A 1 94 ? 5.175 3.953 -14.614 1.00 56.34 94 GLU A O 1
ATOM 736 N N . ALA A 1 95 ? 5.614 4.727 -12.561 1.00 66.25 95 ALA A N 1
ATOM 737 C CA . ALA A 1 95 ? 6.792 5.482 -12.984 1.00 66.25 95 ALA A CA 1
ATOM 738 C C . ALA A 1 95 ? 7.864 4.566 -13.602 1.00 66.25 95 ALA A C 1
ATOM 740 O O . ALA A 1 95 ? 8.414 4.872 -14.666 1.00 66.25 95 ALA A O 1
ATOM 741 N N . LYS A 1 96 ? 8.127 3.406 -12.985 1.00 71.06 96 LYS A N 1
ATOM 742 C CA . LYS A 1 96 ? 9.039 2.385 -13.526 1.00 71.06 96 LYS A CA 1
ATOM 743 C C . LYS A 1 96 ? 8.535 1.822 -14.853 1.00 71.06 96 LYS A C 1
ATOM 745 O O . LYS A 1 96 ? 9.334 1.676 -15.776 1.00 71.06 96 LYS A O 1
ATOM 750 N N . ALA A 1 97 ? 7.237 1.558 -14.982 1.00 72.19 97 ALA A N 1
ATOM 751 C CA . ALA A 1 97 ? 6.630 1.067 -16.215 1.00 72.19 97 ALA A CA 1
ATOM 752 C C . ALA A 1 97 ? 6.734 2.096 -17.350 1.00 72.19 97 ALA A C 1
ATOM 754 O O . ALA A 1 97 ? 7.078 1.731 -18.471 1.00 72.19 97 ALA A O 1
ATOM 755 N N . VAL A 1 98 ? 6.534 3.386 -17.066 1.00 77.12 98 VAL A N 1
ATOM 756 C CA . VAL A 1 98 ? 6.709 4.468 -18.048 1.00 77.12 98 VAL A CA 1
ATOM 757 C C . VAL A 1 98 ? 8.165 4.572 -18.502 1.00 77.12 98 VAL A C 1
ATOM 759 O O . VAL A 1 98 ? 8.428 4.706 -19.700 1.00 77.12 98 VAL A O 1
ATOM 762 N N . VAL A 1 99 ? 9.130 4.485 -17.580 1.00 81.12 99 VAL A N 1
ATOM 763 C CA . VAL A 1 99 ? 10.559 4.483 -17.934 1.00 81.12 99 VAL A CA 1
ATOM 764 C C . VAL A 1 99 ? 10.911 3.250 -18.765 1.00 81.12 99 VAL A C 1
ATOM 766 O O . VAL A 1 99 ? 11.558 3.391 -19.802 1.00 81.12 99 VAL A O 1
ATOM 769 N N . ALA A 1 100 ? 10.446 2.065 -18.367 1.00 81.00 100 ALA A N 1
ATOM 770 C CA . ALA A 1 100 ? 10.668 0.826 -19.104 1.00 81.00 100 ALA A CA 1
ATOM 771 C C . ALA A 1 100 ? 10.041 0.875 -20.507 1.00 81.00 100 ALA A C 1
ATOM 773 O O . ALA A 1 100 ? 10.694 0.510 -21.480 1.00 81.00 100 ALA A O 1
ATOM 774 N N . ALA A 1 101 ? 8.823 1.406 -20.642 1.00 82.25 101 ALA A N 1
ATOM 775 C CA . ALA A 1 101 ? 8.160 1.593 -21.929 1.00 82.25 101 ALA A CA 1
ATOM 776 C C . ALA A 1 101 ? 8.925 2.573 -22.831 1.00 82.25 101 ALA A C 1
ATOM 778 O O . ALA A 1 101 ? 9.097 2.312 -24.021 1.00 82.25 101 ALA A O 1
ATOM 779 N N . ARG A 1 102 ? 9.453 3.673 -22.274 1.00 82.38 102 ARG A N 1
ATOM 780 C CA . ARG A 1 102 ? 10.318 4.607 -23.018 1.00 82.38 102 ARG A CA 1
ATOM 781 C C . ARG A 1 102 ? 11.622 3.950 -23.460 1.00 82.38 102 ARG A C 1
ATOM 783 O O . ARG A 1 102 ? 12.030 4.139 -24.602 1.00 82.38 102 ARG A O 1
ATOM 790 N N . GLN A 1 103 ? 12.260 3.170 -22.590 1.00 84.62 103 GLN A N 1
ATOM 791 C CA . GLN A 1 103 ? 13.479 2.432 -22.926 1.00 84.62 103 GLN A CA 1
ATOM 792 C C . GLN A 1 103 ? 13.223 1.374 -24.003 1.00 84.62 103 GLN A C 1
ATOM 794 O O . GLN A 1 103 ? 14.019 1.259 -24.931 1.00 84.62 103 GLN A O 1
ATOM 799 N N . ALA A 1 104 ? 12.104 0.652 -23.922 1.00 84.19 104 ALA A N 1
ATOM 800 C CA . ALA A 1 104 ? 11.696 -0.325 -24.925 1.00 84.19 104 ALA A CA 1
ATOM 801 C C . ALA A 1 104 ? 11.396 0.340 -26.275 1.00 84.19 104 ALA A C 1
ATOM 803 O O . ALA A 1 104 ? 11.847 -0.147 -27.306 1.00 84.19 104 ALA A O 1
ATOM 804 N N . ALA A 1 105 ? 10.710 1.486 -26.281 1.00 86.12 105 ALA A N 1
ATOM 805 C CA . ALA A 1 105 ? 10.473 2.257 -27.498 1.00 86.12 105 ALA A CA 1
ATOM 806 C C . ALA A 1 105 ? 11.783 2.785 -28.110 1.00 86.12 105 ALA A C 1
ATOM 808 O O . ALA A 1 105 ? 11.967 2.701 -29.322 1.00 86.12 105 ALA A O 1
ATOM 809 N N . GLU A 1 106 ? 12.713 3.295 -27.293 1.00 85.38 106 GLU A N 1
ATOM 810 C CA . GLU A 1 106 ? 14.041 3.708 -27.765 1.00 85.38 106 GLU A CA 1
ATOM 811 C C . GLU A 1 106 ? 14.811 2.520 -28.358 1.00 85.38 106 GLU A C 1
ATOM 813 O O . GLU A 1 106 ? 15.410 2.640 -29.424 1.00 85.38 106 GLU A O 1
ATOM 818 N N . GLN A 1 107 ? 14.775 1.368 -27.690 1.00 86.19 107 GLN A N 1
ATOM 819 C CA . GLN A 1 107 ? 15.450 0.162 -28.148 1.00 86.19 107 GLN A CA 1
ATOM 820 C C . GLN A 1 107 ? 14.856 -0.351 -29.467 1.00 86.19 107 GLN A C 1
ATOM 822 O O . GLN A 1 107 ? 15.611 -0.573 -30.406 1.00 86.19 107 GLN A O 1
ATOM 827 N N . ALA A 1 108 ? 13.528 -0.410 -29.588 1.00 88.00 108 ALA A N 1
ATOM 828 C CA . ALA A 1 108 ? 12.854 -0.830 -30.813 1.00 88.00 108 ALA A CA 1
ATOM 829 C C . ALA A 1 108 ? 13.158 0.100 -31.999 1.00 88.00 108 ALA A C 1
ATOM 831 O O . ALA A 1 108 ? 13.339 -0.360 -33.123 1.00 88.00 108 ALA A O 1
ATOM 832 N N . GLN A 1 109 ? 13.253 1.413 -31.765 1.00 87.50 109 GLN A N 1
ATOM 833 C CA . GLN A 1 109 ? 13.632 2.361 -32.817 1.00 87.50 109 GLN A CA 1
ATOM 834 C C . GLN A 1 109 ? 15.104 2.213 -33.226 1.00 87.50 109 GLN A C 1
ATOM 836 O O . GLN A 1 109 ? 15.425 2.369 -34.404 1.00 87.50 109 GLN A O 1
ATOM 841 N N . PHE A 1 110 ? 15.994 1.905 -32.279 1.00 88.00 110 PHE A N 1
ATOM 842 C CA . PHE A 1 110 ? 17.389 1.590 -32.579 1.00 88.00 110 PHE A CA 1
ATOM 843 C C . PHE A 1 110 ? 17.510 0.298 -33.392 1.00 88.00 110 PHE A C 1
ATOM 845 O O . PHE A 1 110 ? 18.235 0.271 -34.383 1.00 88.00 110 PHE A O 1
ATOM 852 N N . GLU A 1 111 ? 16.787 -0.752 -33.004 1.00 86.75 111 GLU A N 1
ATOM 853 C CA . GLU A 1 111 ? 16.763 -2.030 -33.719 1.00 86.75 111 GLU A CA 1
ATOM 854 C C . GLU A 1 111 ? 16.209 -1.857 -35.133 1.00 86.75 111 GLU A C 1
ATOM 856 O O . GLU A 1 111 ? 16.869 -2.252 -36.085 1.00 86.75 111 GLU A O 1
ATOM 861 N N . ALA A 1 112 ? 15.076 -1.168 -35.295 1.00 89.19 112 ALA A N 1
ATOM 862 C CA . ALA A 1 112 ? 14.502 -0.885 -36.610 1.00 89.19 112 ALA A CA 1
ATOM 863 C C . ALA A 1 112 ? 15.449 -0.071 -37.505 1.00 89.19 112 ALA A C 1
ATOM 865 O O . ALA A 1 112 ? 15.551 -0.334 -38.701 1.00 89.19 112 ALA A O 1
ATOM 866 N N . TRP A 1 113 ? 16.163 0.904 -36.936 1.00 88.50 113 TRP A N 1
ATOM 867 C CA . TRP A 1 113 ? 17.183 1.645 -37.672 1.00 88.50 113 TRP A CA 1
ATOM 868 C C . TRP A 1 113 ? 18.346 0.741 -38.082 1.00 88.50 113 TRP A C 1
ATOM 870 O O . TRP A 1 113 ? 18.737 0.754 -39.243 1.00 88.50 113 TRP A O 1
ATOM 880 N N . ARG A 1 114 ? 18.874 -0.060 -37.150 1.00 85.69 114 ARG A N 1
ATOM 881 C CA . ARG A 1 114 ? 20.006 -0.963 -37.381 1.00 85.69 114 ARG A CA 1
ATOM 882 C C . ARG A 1 114 ? 19.683 -2.015 -38.442 1.00 85.69 114 ARG A C 1
ATOM 884 O O . ARG A 1 114 ? 20.505 -2.241 -39.322 1.00 85.69 114 ARG A O 1
ATOM 891 N N . ASP A 1 115 ? 18.509 -2.634 -38.362 1.00 86.62 115 ASP A N 1
ATOM 892 C CA . ASP A 1 115 ? 18.025 -3.622 -39.333 1.00 86.62 115 ASP A CA 1
ATOM 893 C C . ASP A 1 115 ? 17.683 -2.985 -40.694 1.00 86.62 115 ASP A C 1
ATOM 895 O O . ASP A 1 115 ? 17.686 -3.668 -41.715 1.00 86.62 115 ASP A O 1
ATOM 899 N N . GLY A 1 116 ? 17.444 -1.670 -40.728 1.00 85.69 116 GLY A N 1
ATOM 900 C CA . GLY A 1 116 ? 17.274 -0.896 -41.957 1.00 85.69 116 GLY A CA 1
ATOM 901 C C . GLY A 1 116 ? 18.578 -0.453 -42.631 1.00 85.69 116 GLY A C 1
ATOM 902 O O . GLY A 1 116 ? 18.512 0.086 -43.733 1.00 85.69 116 GLY A O 1
ATOM 903 N N . LEU A 1 117 ? 19.748 -0.650 -42.008 1.00 87.50 117 LEU A N 1
ATOM 904 C CA . LEU A 1 117 ? 21.033 -0.263 -42.599 1.00 87.50 117 LEU A CA 1
ATOM 905 C C . LEU A 1 117 ? 21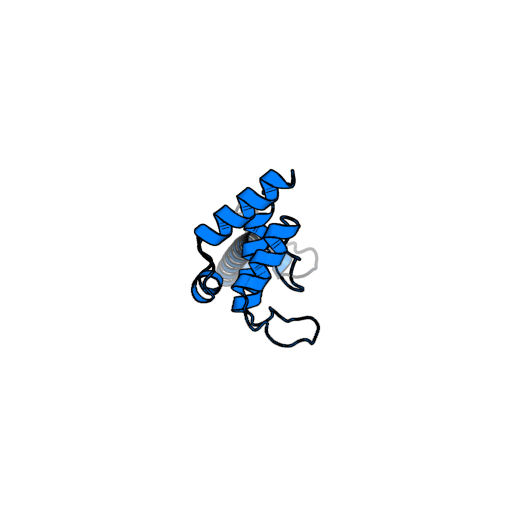.488 -1.273 -43.651 1.00 87.50 117 LEU A C 1
ATOM 907 O O . LEU A 1 117 ? 21.586 -2.475 -43.397 1.00 87.50 117 LEU A O 1
ATOM 911 N N . SER A 1 118 ? 21.892 -0.762 -44.809 1.00 85.94 118 SER A N 1
ATOM 912 C CA . SER A 1 118 ? 22.600 -1.558 -45.808 1.00 85.94 118 SER A CA 1
ATOM 913 C C . SER A 1 118 ? 24.010 -1.935 -45.314 1.00 85.94 118 SER A C 1
ATOM 915 O O . SER A 1 118 ? 24.585 -1.223 -44.487 1.00 85.94 118 SER A O 1
ATOM 917 N N . PRO A 1 119 ? 24.643 -3.000 -45.845 1.00 83.75 119 PRO A N 1
ATOM 918 C CA . PRO A 1 119 ? 26.000 -3.400 -45.449 1.00 83.75 119 PRO A CA 1
ATOM 919 C C . PRO A 1 119 ? 27.052 -2.287 -45.595 1.00 83.75 119 PRO A C 1
ATOM 921 O O . PRO A 1 119 ? 27.968 -2.194 -44.779 1.00 83.75 119 PRO A O 1
ATOM 924 N N . ASP A 1 120 ? 26.899 -1.432 -46.609 1.00 84.81 120 ASP A N 1
ATOM 925 C CA . ASP A 1 120 ? 27.772 -0.278 -46.854 1.00 84.81 120 ASP A CA 1
ATOM 926 C C . ASP A 1 120 ? 27.563 0.827 -45.801 1.00 84.81 120 ASP A C 1
ATOM 928 O O . ASP A 1 120 ? 28.519 1.339 -45.221 1.00 84.81 120 ASP A O 1
ATOM 932 N N . GLU A 1 121 ? 26.305 1.105 -45.444 1.00 83.81 121 GLU A N 1
ATOM 933 C CA . GLU A 1 121 ? 25.940 2.077 -44.406 1.00 83.81 121 GLU A CA 1
ATOM 934 C C . GLU A 1 121 ? 26.342 1.610 -43.006 1.00 83.81 121 GLU A C 1
ATOM 936 O O . GLU A 1 121 ? 26.719 2.420 -42.161 1.00 83.81 121 GLU A O 1
ATOM 941 N N . LEU A 1 122 ? 26.299 0.300 -42.755 1.00 83.00 122 LEU A N 1
ATOM 942 C CA . LEU A 1 122 ? 26.798 -0.297 -41.523 1.00 83.00 122 LEU A CA 1
ATOM 943 C C . LEU A 1 122 ? 28.326 -0.168 -41.428 1.00 83.00 122 LEU A C 1
ATOM 945 O O . LEU A 1 122 ? 28.852 0.140 -40.358 1.00 83.00 122 LEU A O 1
ATOM 949 N N . ALA A 1 123 ? 29.045 -0.378 -42.535 1.00 83.00 123 ALA A N 1
ATOM 950 C CA . ALA A 1 123 ? 30.494 -0.194 -42.593 1.00 83.00 123 ALA A CA 1
ATOM 951 C C . ALA A 1 123 ? 30.895 1.282 -42.419 1.00 83.00 123 ALA A C 1
ATOM 953 O O . ALA A 1 123 ? 31.873 1.572 -41.728 1.00 83.00 123 ALA A O 1
ATOM 954 N N . ASP A 1 124 ? 30.118 2.208 -42.986 1.00 83.88 124 ASP A N 1
ATOM 955 C CA . ASP A 1 124 ? 30.278 3.651 -42.792 1.00 83.88 124 ASP A CA 1
ATOM 956 C C . ASP A 1 124 ? 29.980 4.065 -41.340 1.00 83.88 124 ASP A C 1
ATOM 958 O O . ASP A 1 124 ? 30.787 4.751 -40.717 1.00 83.88 124 ASP A O 1
ATOM 962 N N . ALA A 1 125 ? 28.902 3.551 -40.739 1.00 81.75 125 ALA A N 1
ATOM 963 C CA . ALA A 1 125 ? 28.548 3.815 -39.343 1.00 81.75 125 ALA A CA 1
ATOM 964 C C . ALA A 1 125 ? 29.570 3.252 -38.338 1.00 81.75 125 ALA A C 1
ATOM 966 O O . ALA A 1 125 ? 29.720 3.788 -37.239 1.00 81.75 125 ALA A O 1
ATOM 967 N N . LEU A 1 126 ? 30.288 2.184 -38.696 1.00 83.12 126 LEU A N 1
ATOM 968 C CA . LEU A 1 126 ? 31.379 1.606 -37.901 1.00 83.12 126 LEU A CA 1
ATOM 969 C C . LEU A 1 126 ? 32.749 2.248 -38.192 1.00 83.12 126 LEU A C 1
ATOM 971 O O . LEU A 1 126 ? 33.741 1.897 -37.542 1.00 83.12 126 LEU A O 1
ATOM 975 N N . ARG A 1 127 ? 32.834 3.189 -39.141 1.00 81.94 127 ARG A N 1
ATOM 976 C CA . ARG A 1 127 ? 34.081 3.878 -39.485 1.00 81.94 127 ARG A CA 1
ATOM 977 C C . ARG A 1 127 ? 34.517 4.764 -38.314 1.00 81.94 127 ARG A C 1
ATOM 979 O O . ARG A 1 127 ? 33.789 5.647 -37.877 1.00 81.94 127 ARG A O 1
ATOM 986 N N . GLY A 1 128 ? 35.722 4.521 -37.798 1.00 74.25 128 GLY A N 1
ATOM 987 C CA . GLY A 1 128 ? 36.257 5.248 -36.639 1.00 74.25 128 GLY A CA 1
ATOM 988 C C . GLY A 1 128 ? 35.846 4.683 -35.275 1.00 74.25 128 GLY A C 1
ATOM 989 O O . GLY A 1 128 ? 36.111 5.330 -34.265 1.00 74.25 128 GLY A O 1
ATOM 990 N N . HIS A 1 129 ? 35.246 3.483 -35.225 1.00 82.00 129 HIS A N 1
ATOM 991 C CA . HIS A 1 129 ? 34.969 2.777 -33.969 1.00 82.00 129 HIS A CA 1
ATOM 992 C C . HIS A 1 129 ? 36.266 2.571 -33.158 1.00 82.00 129 HIS A C 1
ATOM 994 O O . HIS A 1 129 ? 37.149 1.841 -33.615 1.00 82.00 129 HIS A O 1
ATOM 1000 N N . PRO A 1 130 ? 36.400 3.154 -31.950 1.00 74.75 130 PRO A N 1
ATOM 1001 C CA . PRO A 1 130 ? 37.652 3.175 -31.184 1.00 74.75 130 PRO A CA 1
ATOM 1002 C C . PRO A 1 130 ? 38.006 1.834 -30.510 1.00 74.75 130 PRO A C 1
ATOM 1004 O O . PRO A 1 130 ? 38.966 1.765 -29.746 1.00 74.75 130 PRO A O 1
ATOM 1007 N N . GLY A 1 131 ? 37.250 0.765 -30.792 1.00 70.19 131 GLY A N 1
ATOM 1008 C CA . GLY A 1 131 ? 37.331 -0.525 -30.105 1.00 70.19 131 GLY A CA 1
ATOM 1009 C C . GLY A 1 131 ? 36.382 -0.580 -28.902 1.00 70.19 131 GLY A C 1
ATOM 1010 O O . GLY A 1 131 ? 36.342 0.330 -28.081 1.00 70.19 131 GLY A O 1
ATOM 1011 N N . GLY A 1 132 ? 35.566 -1.637 -28.823 1.00 75.94 132 GLY A N 1
ATOM 1012 C CA . GLY A 1 132 ? 34.470 -1.778 -27.852 1.00 75.94 132 GLY A CA 1
ATOM 1013 C C . GLY A 1 132 ? 33.239 -2.488 -28.440 1.00 75.94 132 GLY A C 1
ATOM 1014 O O . GLY A 1 132 ? 33.298 -2.956 -29.584 1.00 75.94 132 GLY A O 1
ATOM 1015 N N . PRO A 1 133 ? 32.118 -2.575 -27.697 1.00 84.62 133 PRO A N 1
ATOM 1016 C CA . PRO A 1 133 ? 30.894 -3.199 -28.190 1.00 84.62 133 PRO A CA 1
ATOM 1017 C C . PRO A 1 133 ? 30.295 -2.386 -29.345 1.00 84.62 133 PRO A C 1
ATOM 1019 O O . PRO A 1 133 ? 29.979 -1.206 -29.187 1.00 84.62 133 PRO A O 1
ATOM 1022 N N . LYS A 1 134 ? 30.136 -3.031 -30.508 1.00 81.81 134 LYS A N 1
ATOM 1023 C CA . LYS A 1 134 ? 29.639 -2.400 -31.742 1.00 81.81 134 LYS A CA 1
ATOM 1024 C C . LYS A 1 134 ? 28.246 -1.794 -31.554 1.00 81.81 134 LYS A C 1
ATOM 1026 O O . LYS A 1 134 ? 28.014 -0.682 -32.009 1.00 81.81 134 LYS A O 1
ATOM 1031 N N . ASP A 1 135 ? 27.360 -2.454 -30.812 1.00 82.31 135 ASP A N 1
ATOM 1032 C CA . ASP A 1 135 ? 26.014 -1.946 -30.518 1.00 82.31 135 ASP A CA 1
ATOM 1033 C C . ASP A 1 135 ? 26.018 -0.639 -29.716 1.00 82.31 135 ASP A C 1
ATOM 1035 O O . ASP A 1 135 ? 25.198 0.238 -29.973 1.00 82.31 135 ASP A O 1
ATOM 1039 N N . ALA A 1 136 ? 26.964 -0.451 -28.789 1.00 82.81 136 ALA A N 1
ATOM 1040 C CA . ALA A 1 136 ? 27.070 0.796 -28.026 1.00 82.81 136 ALA A CA 1
ATOM 1041 C C . ALA A 1 136 ? 27.510 1.968 -28.919 1.00 82.81 136 ALA A C 1
ATOM 1043 O O . ALA A 1 136 ? 26.996 3.081 -28.789 1.00 82.81 136 ALA A O 1
ATOM 1044 N N . TRP A 1 137 ? 28.424 1.703 -29.856 1.00 85.94 137 TRP A N 1
ATOM 1045 C CA . TRP A 1 137 ? 28.857 2.672 -30.861 1.00 85.94 137 TRP A CA 1
ATOM 1046 C C . TRP A 1 137 ? 27.736 3.012 -31.847 1.00 85.94 137 TRP A C 1
ATOM 1048 O O . TRP A 1 137 ? 27.443 4.184 -32.072 1.00 85.94 137 TRP A O 1
ATOM 1058 N N . LEU A 1 138 ? 27.043 1.997 -32.368 1.00 85.81 138 LEU A N 1
ATOM 1059 C CA . LEU A 1 138 ? 25.910 2.175 -33.274 1.00 85.81 138 LEU A CA 1
ATOM 1060 C C . LEU A 1 138 ? 24.760 2.932 -32.600 1.00 85.81 138 LEU A C 1
ATOM 1062 O O . LEU A 1 138 ? 24.174 3.816 -33.217 1.00 85.81 138 LEU A O 1
ATOM 1066 N N . LYS A 1 139 ? 24.468 2.655 -31.323 1.00 85.31 13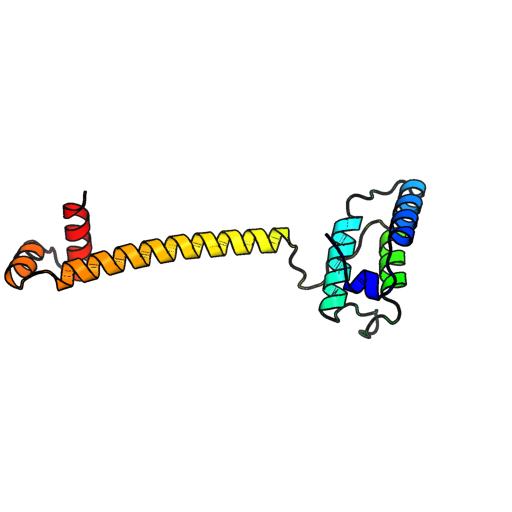9 LYS A N 1
ATOM 1067 C CA . LYS A 1 139 ? 23.433 3.374 -30.565 1.00 85.31 139 LYS A CA 1
ATOM 1068 C C . LYS A 1 139 ? 23.805 4.839 -30.333 1.00 85.31 139 LYS A C 1
ATOM 1070 O O . LYS A 1 139 ? 22.925 5.697 -30.365 1.00 85.31 139 LYS A O 1
ATOM 1075 N N . LYS A 1 140 ? 25.096 5.144 -30.148 1.00 85.19 140 LYS A N 1
ATOM 1076 C CA . LYS A 1 140 ? 25.604 6.524 -30.097 1.00 85.19 140 LYS A CA 1
ATOM 1077 C C . LYS A 1 140 ? 25.427 7.230 -31.445 1.00 85.19 140 LYS A C 1
ATOM 1079 O O . LYS A 1 140 ? 24.808 8.284 -31.480 1.00 85.19 140 LYS A O 1
ATOM 1084 N N . MET A 1 141 ? 25.879 6.616 -32.539 1.00 86.56 141 MET A N 1
ATOM 1085 C CA . MET A 1 141 ? 25.720 7.153 -33.899 1.00 86.56 141 MET A CA 1
ATOM 1086 C C . MET A 1 141 ? 24.251 7.392 -34.267 1.00 86.56 141 MET A C 1
ATOM 1088 O O . MET A 1 141 ? 23.910 8.404 -34.874 1.00 86.56 141 MET A O 1
ATOM 1092 N N . TRP A 1 142 ? 23.370 6.471 -33.874 1.00 86.69 142 TRP A N 1
ATOM 1093 C CA . TRP A 1 142 ? 21.931 6.595 -34.071 1.00 86.69 142 TRP A CA 1
ATOM 1094 C C . TRP A 1 142 ? 21.334 7.786 -33.313 1.00 86.69 142 TRP A C 1
ATOM 1096 O O . TRP A 1 142 ? 20.531 8.517 -33.885 1.00 86.69 142 TRP A O 1
ATOM 1106 N N . ARG A 1 143 ? 21.744 8.018 -32.056 1.00 83.12 143 ARG A N 1
ATOM 1107 C CA . ARG A 1 143 ? 21.318 9.202 -31.288 1.00 83.12 143 ARG A CA 1
ATOM 1108 C C . ARG A 1 143 ? 21.863 10.501 -31.878 1.00 83.12 143 ARG A C 1
ATOM 1110 O O . ARG A 1 143 ? 21.093 11.445 -31.998 1.00 83.12 143 ARG A O 1
ATOM 1117 N N . ASP A 1 144 ? 23.130 10.524 -32.289 1.00 83.81 144 ASP A N 1
ATOM 1118 C CA . ASP A 1 144 ? 23.768 11.698 -32.904 1.00 83.81 144 ASP A CA 1
ATOM 1119 C C . ASP A 1 144 ? 23.132 12.058 -34.261 1.00 83.81 144 ASP A C 1
ATOM 1121 O O . ASP A 1 144 ? 23.090 13.225 -34.626 1.00 83.81 144 ASP A O 1
ATOM 1125 N N . ARG A 1 145 ? 22.579 11.083 -35.001 1.00 77.25 145 ARG A N 1
ATOM 1126 C CA . ARG A 1 145 ? 21.789 11.328 -36.227 1.00 77.25 145 ARG A CA 1
ATOM 1127 C C . ARG A 1 145 ? 20.356 11.809 -35.966 1.00 77.25 145 ARG A C 1
ATOM 1129 O O . ARG A 1 145 ? 19.695 12.243 -36.907 1.00 77.25 145 ARG A O 1
ATOM 1136 N N . ARG A 1 146 ? 19.842 11.663 -34.740 1.00 68.69 146 ARG A N 1
ATOM 1137 C CA . ARG A 1 146 ? 18.446 11.965 -34.369 1.00 68.69 146 ARG A CA 1
ATOM 1138 C C . ARG A 1 146 ? 18.268 13.323 -33.686 1.00 68.69 146 ARG A C 1
ATOM 1140 O O . ARG A 1 146 ? 17.122 13.714 -33.467 1.00 68.69 146 ARG A O 1
ATOM 1147 N N . ASN A 1 147 ? 19.368 13.973 -33.307 1.00 54.44 147 ASN A N 1
ATOM 1148 C CA . ASN A 1 147 ? 19.428 15.257 -32.608 1.00 54.44 147 ASN A CA 1
ATOM 1149 C C . ASN A 1 147 ? 19.986 16.341 -33.529 1.00 54.44 147 ASN A C 1
ATOM 1151 O O . ASN A 1 147 ? 19.510 17.489 -33.418 1.00 54.44 147 ASN A O 1
#

Sequence (147 aa):
MTWPHLVRAGFGADQMEQIVDNLDQLGKPTDRIVAGLDHAEWELENGKMLDKAGQPVADPCSWVFTALARTGYYRRPKGYVSPEEQAAKDAEAEAKAVVAARQAAEQAQFEAWRDGLSPDELADALRGHPGGPKDAWLKKMWRDRRN

Mean predicted aligned error: 12.66 Å